Protein AF-A0A8T5DPT0-F1 (afdb_monomer_lite)

Sequence (50 aa):
MIKKVISIMVIVIVIANIALFAFQKINTLLFWLVIVIAAVYAHFIMPKLK

pLDDT: mean 87.99, std 9.59, range [57.12, 96.94]

Radius of gyration: 12.14 Å; chains: 1; bounding box: 32×18×27 Å

Structure (mmCIF, N/CA/C/O backbone):
data_AF-A0A8T5DPT0-F1
#
_entry.id   AF-A0A8T5DPT0-F1
#
loop_
_atom_site.group_PDB
_atom_site.id
_atom_site.type_symbol
_atom_site.label_atom_id
_atom_site.label_alt_id
_atom_site.label_comp_id
_atom_site.label_asym_id
_atom_site.label_entity_id
_atom_site.label_seq_id
_atom_site.pdbx_PDB_ins_code
_atom_site.Cartn_x
_atom_site.Cartn_y
_atom_site.Cartn_z
_atom_site.occupancy
_atom_site.B_iso_or_equiv
_atom_site.auth_seq_id
_atom_site.auth_comp_id
_atom_site.auth_asym_id
_atom_site.auth_atom_id
_atom_site.pdbx_PDB_model_num
ATOM 1 N N . MET A 1 1 ? 17.889 2.875 -8.473 1.00 61.97 1 MET A N 1
ATOM 2 C CA . MET A 1 1 ? 17.394 3.586 -7.270 1.00 61.97 1 MET A CA 1
ATOM 3 C C . MET A 1 1 ? 15.881 3.793 -7.279 1.00 61.97 1 MET A C 1
ATOM 5 O O . MET A 1 1 ? 15.251 3.299 -6.356 1.00 61.97 1 MET A O 1
ATOM 9 N N . ILE A 1 2 ? 15.286 4.402 -8.318 1.00 74.25 2 ILE A N 1
ATOM 10 C CA . ILE A 1 2 ? 13.830 4.683 -8.407 1.00 74.25 2 ILE A CA 1
ATOM 11 C C . ILE A 1 2 ? 12.927 3.484 -8.042 1.00 74.25 2 ILE A C 1
ATOM 13 O O . ILE A 1 2 ? 12.013 3.622 -7.241 1.00 74.25 2 ILE A O 1
ATOM 17 N N . LYS A 1 3 ? 13.226 2.277 -8.548 1.00 76.56 3 LYS A N 1
ATOM 18 C CA . LYS A 1 3 ? 12.390 1.083 -8.308 1.00 76.56 3 LYS A CA 1
ATOM 19 C C . LYS A 1 3 ? 12.356 0.642 -6.835 1.00 76.56 3 LYS A C 1
ATOM 21 O O . LYS A 1 3 ? 11.330 0.163 -6.368 1.00 76.56 3 LYS A O 1
ATOM 26 N N . LYS A 1 4 ? 13.458 0.835 -6.095 1.00 78.06 4 LYS A N 1
ATOM 27 C CA . LYS A 1 4 ? 13.516 0.553 -4.648 1.00 78.06 4 LYS A CA 1
ATOM 28 C C . LYS A 1 4 ? 12.688 1.568 -3.856 1.00 78.06 4 LYS A C 1
ATOM 30 O O . LYS A 1 4 ? 11.980 1.176 -2.942 1.00 78.06 4 LYS A O 1
ATOM 35 N N . VAL A 1 5 ? 12.733 2.844 -4.242 1.00 85.94 5 VAL A N 1
ATOM 36 C CA . VAL A 1 5 ? 11.938 3.907 -3.602 1.00 85.94 5 VAL A CA 1
ATOM 37 C C . VAL A 1 5 ? 10.442 3.659 -3.794 1.00 85.94 5 VAL A C 1
ATOM 39 O O . VAL A 1 5 ? 9.691 3.720 -2.828 1.00 85.94 5 VAL A O 1
ATOM 42 N N . ILE A 1 6 ? 10.023 3.295 -5.010 1.00 84.31 6 ILE A N 1
ATOM 43 C CA . ILE A 1 6 ? 8.626 2.942 -5.310 1.00 84.31 6 ILE A CA 1
ATOM 44 C C . ILE A 1 6 ? 8.169 1.752 -4.457 1.00 84.31 6 ILE A C 1
ATOM 46 O O . ILE A 1 6 ? 7.099 1.797 -3.861 1.00 84.31 6 ILE A O 1
ATOM 50 N N . SER A 1 7 ? 8.998 0.710 -4.341 1.00 83.50 7 SER A N 1
ATOM 51 C CA . SER A 1 7 ? 8.693 -0.446 -3.493 1.00 83.50 7 SER A CA 1
ATOM 52 C C . SER A 1 7 ? 8.505 -0.059 -2.021 1.00 83.50 7 SER A C 1
ATOM 54 O O . SER A 1 7 ? 7.537 -0.493 -1.401 1.00 83.50 7 SER A O 1
ATOM 56 N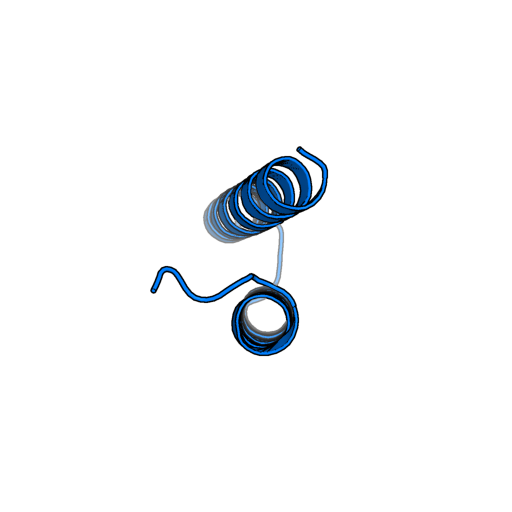 N . ILE A 1 8 ? 9.376 0.798 -1.480 1.00 89.00 8 ILE A N 1
ATOM 57 C CA . ILE A 1 8 ? 9.254 1.286 -0.100 1.00 89.00 8 ILE A CA 1
ATOM 58 C C . ILE A 1 8 ? 7.971 2.108 0.068 1.00 89.00 8 ILE A C 1
ATOM 60 O O . ILE A 1 8 ? 7.251 1.903 1.041 1.00 89.00 8 ILE A O 1
ATOM 64 N N . MET A 1 9 ? 7.635 2.984 -0.884 1.00 89.38 9 MET A N 1
ATOM 65 C CA . MET A 1 9 ? 6.390 3.757 -0.822 1.00 89.38 9 MET A CA 1
ATOM 66 C C . MET A 1 9 ? 5.148 2.864 -0.794 1.00 89.38 9 MET A C 1
ATOM 68 O O . MET A 1 9 ? 4.254 3.103 0.013 1.00 89.38 9 MET A O 1
ATOM 72 N N . VAL A 1 10 ? 5.093 1.820 -1.627 1.00 89.19 10 VAL A N 1
ATOM 73 C CA . VAL A 1 10 ? 3.959 0.879 -1.636 1.00 89.19 10 VAL A CA 1
ATOM 74 C C . VAL A 1 10 ? 3.819 0.188 -0.278 1.00 89.19 10 VAL A C 1
ATOM 76 O O . VAL A 1 10 ? 2.711 0.098 0.247 1.00 89.19 10 VAL A O 1
ATOM 79 N N . ILE A 1 11 ? 4.932 -0.228 0.334 1.00 90.38 11 ILE A N 1
ATOM 80 C CA . ILE A 1 11 ? 4.928 -0.829 1.676 1.00 90.38 11 ILE A CA 1
ATOM 81 C C . ILE A 1 11 ? 4.386 0.163 2.712 1.00 90.38 11 ILE A C 1
ATOM 83 O O . ILE A 1 11 ? 3.511 -0.192 3.499 1.00 90.38 11 ILE A O 1
ATOM 87 N N . VAL A 1 12 ? 4.854 1.414 2.690 1.00 94.75 12 VAL A N 1
ATOM 88 C CA . VAL A 1 12 ? 4.396 2.460 3.619 1.00 94.75 12 VAL A CA 1
ATOM 89 C C . VAL A 1 12 ? 2.895 2.726 3.467 1.00 94.75 12 VAL A C 1
ATOM 91 O O . VAL A 1 12 ? 2.195 2.821 4.473 1.00 94.75 12 VAL A O 1
ATOM 94 N N . ILE A 1 13 ? 2.380 2.784 2.235 1.00 93.38 13 ILE A N 1
ATOM 95 C CA . ILE A 1 13 ? 0.945 2.967 1.961 1.00 93.38 13 ILE A CA 1
ATOM 96 C C . ILE A 1 13 ? 0.126 1.805 2.531 1.00 93.38 13 ILE A C 1
ATOM 98 O O . ILE A 1 13 ? -0.896 2.034 3.176 1.00 93.38 13 ILE A O 1
ATOM 102 N N . VAL A 1 14 ? 0.575 0.562 2.333 1.00 93.88 14 VAL A N 1
ATOM 103 C CA . VAL A 1 14 ? -0.115 -0.623 2.866 1.00 93.88 14 VAL A CA 1
ATOM 104 C C . VAL A 1 14 ? -0.121 -0.612 4.395 1.00 93.88 14 VAL A C 1
ATOM 106 O O . VAL A 1 14 ? -1.169 -0.839 4.998 1.00 93.88 14 VAL A O 1
ATOM 109 N N . ILE A 1 15 ? 1.008 -0.287 5.032 1.00 95.81 15 ILE A N 1
ATOM 110 C CA . ILE A 1 15 ? 1.100 -0.184 6.497 1.00 95.81 15 ILE A CA 1
ATOM 111 C C . ILE A 1 15 ? 0.161 0.908 7.026 1.00 95.81 15 ILE A C 1
ATOM 113 O O . ILE A 1 15 ? -0.583 0.668 7.978 1.00 95.81 15 ILE A O 1
ATOM 117 N N . ALA A 1 16 ? 0.139 2.083 6.394 1.00 95.56 16 ALA A N 1
ATOM 118 C CA . ALA A 1 16 ? -0.772 3.162 6.769 1.00 95.56 16 ALA A CA 1
ATOM 119 C C . ALA A 1 16 ? -2.246 2.752 6.610 1.00 95.56 16 ALA A C 1
ATOM 121 O O . ALA A 1 16 ? -3.059 3.036 7.488 1.00 95.56 16 ALA A O 1
ATOM 122 N N . ASN A 1 17 ? -2.591 2.032 5.537 1.00 94.69 17 ASN A N 1
ATOM 123 C CA . ASN A 1 17 ? -3.943 1.517 5.313 1.00 94.69 17 ASN A CA 1
ATOM 124 C C . ASN A 1 17 ? -4.368 0.523 6.409 1.00 94.69 17 ASN A C 1
ATOM 126 O O . ASN A 1 17 ? -5.490 0.597 6.907 1.0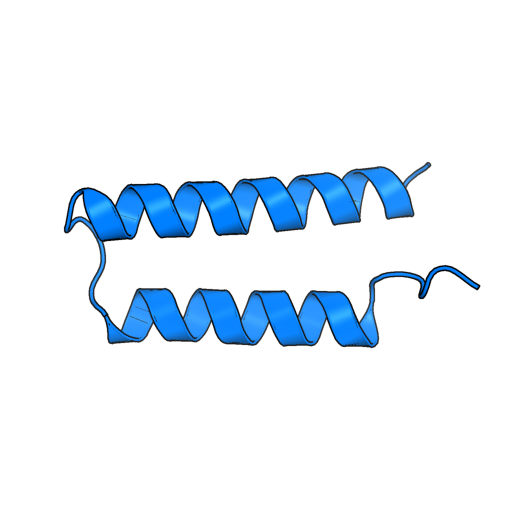0 94.69 17 ASN A O 1
ATOM 130 N N . ILE A 1 18 ? -3.462 -0.360 6.842 1.00 94.38 18 ILE A N 1
ATOM 131 C CA . ILE A 1 18 ? -3.707 -1.279 7.965 1.00 94.38 18 ILE A CA 1
ATOM 132 C C . ILE A 1 18 ? -3.930 -0.500 9.265 1.00 94.38 18 ILE A C 1
ATOM 134 O O . ILE A 1 18 ? -4.884 -0.786 9.986 1.00 94.38 18 ILE A O 1
ATOM 138 N N . ALA A 1 19 ? -3.099 0.506 9.550 1.00 96.31 19 ALA A N 1
ATOM 139 C CA . ALA A 1 19 ? -3.259 1.337 10.741 1.00 96.31 19 ALA A CA 1
ATOM 140 C C . ALA A 1 19 ? -4.612 2.069 10.737 1.0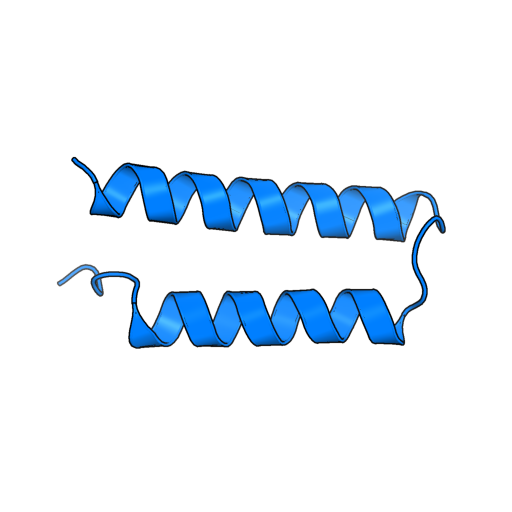0 96.31 19 ALA A C 1
ATOM 142 O O . ALA A 1 19 ? -5.350 2.013 11.718 1.00 96.31 19 ALA A O 1
ATOM 143 N N . LEU A 1 20 ? -4.984 2.697 9.619 1.00 95.44 20 LEU A N 1
ATOM 144 C CA . LEU A 1 20 ? -6.270 3.385 9.470 1.00 95.44 20 LEU A CA 1
ATOM 145 C C . LEU A 1 20 ? -7.464 2.439 9.652 1.00 95.44 20 LEU A C 1
ATOM 147 O O . LEU A 1 20 ? -8.463 2.830 10.261 1.00 95.44 20 LEU A O 1
ATOM 151 N N . PHE A 1 21 ? -7.361 1.202 9.159 1.00 94.25 21 PHE A N 1
ATOM 152 C CA . PHE A 1 21 ? -8.390 0.183 9.360 1.00 94.25 21 PHE A CA 1
ATOM 153 C C . PHE A 1 21 ? -8.482 -0.252 10.826 1.00 94.25 21 PHE A C 1
ATOM 155 O O . PHE A 1 21 ? -9.581 -0.330 11.371 1.00 94.25 21 PHE A O 1
ATOM 162 N N . ALA A 1 22 ? -7.343 -0.455 11.493 1.00 94.94 22 ALA A N 1
ATOM 163 C CA . ALA A 1 22 ? -7.288 -0.815 12.910 1.00 94.94 22 ALA A CA 1
ATOM 164 C C . ALA A 1 22 ? -7.899 0.268 13.816 1.00 94.94 22 ALA A C 1
ATOM 166 O O . ALA A 1 22 ? -8.591 -0.051 14.780 1.00 94.94 22 ALA A O 1
ATOM 167 N N . PHE A 1 23 ? -7.718 1.547 13.472 1.00 96.94 23 PHE A N 1
ATOM 168 C CA . PHE A 1 23 ? -8.372 2.670 14.153 1.00 96.94 23 PHE A CA 1
ATOM 169 C C . PHE A 1 23 ? -9.837 2.884 13.741 1.00 96.94 23 PHE A C 1
ATOM 171 O O . PHE A 1 23 ? -10.435 3.885 14.136 1.00 96.94 23 PHE A O 1
ATOM 178 N N . GLN A 1 24 ? -10.413 1.988 12.930 1.00 92.88 24 GLN A N 1
ATOM 179 C CA . GLN A 1 24 ? -11.780 2.084 12.405 1.00 92.88 24 GLN A CA 1
ATOM 180 C C . GLN A 1 24 ? -12.058 3.408 11.668 1.00 92.88 24 GLN A C 1
ATOM 182 O O . GLN A 1 24 ? -13.194 3.869 11.585 1.00 92.88 24 GLN A O 1
ATOM 187 N N . LYS A 1 25 ? -11.014 4.047 11.121 1.00 94.81 25 LYS A N 1
ATOM 188 C CA . LYS A 1 25 ? -11.128 5.304 10.362 1.00 94.81 25 LYS A CA 1
ATOM 189 C C . LYS A 1 25 ? -11.528 5.077 8.905 1.00 94.81 25 LYS A C 1
ATOM 191 O O . LYS A 1 25 ? -11.901 6.032 8.231 1.00 94.81 25 LYS A O 1
ATOM 196 N N . ILE A 1 26 ? -11.442 3.838 8.421 1.00 95.31 26 ILE A N 1
ATOM 197 C CA . ILE A 1 26 ? -11.825 3.447 7.062 1.00 95.31 26 ILE A CA 1
ATOM 198 C C . ILE A 1 26 ? -12.733 2.218 7.084 1.00 95.31 26 ILE A C 1
ATOM 200 O O . ILE A 1 26 ? -12.582 1.324 7.914 1.00 95.31 26 ILE A O 1
ATOM 204 N N . ASN A 1 27 ? -13.660 2.167 6.129 1.00 93.50 27 ASN A N 1
ATOM 205 C CA . ASN A 1 27 ? -14.576 1.044 5.962 1.00 93.50 27 ASN A CA 1
ATOM 206 C C . ASN A 1 27 ? -13.867 -0.169 5.350 1.00 93.50 27 ASN A C 1
ATOM 208 O O . ASN A 1 27 ? -12.951 -0.028 4.536 1.00 93.50 27 ASN A O 1
ATOM 212 N N . THR A 1 28 ? -14.374 -1.362 5.660 1.00 93.06 28 THR A N 1
ATOM 213 C CA . THR A 1 28 ? -13.863 -2.651 5.167 1.00 93.06 28 THR A CA 1
ATOM 214 C C . THR A 1 28 ? -13.707 -2.682 3.649 1.00 93.06 28 THR A C 1
ATOM 216 O O . THR A 1 28 ? -12.695 -3.151 3.137 1.00 93.06 28 THR A O 1
ATOM 219 N N . LEU A 1 29 ? -14.671 -2.121 2.914 1.00 94.00 29 LEU A N 1
ATOM 220 C CA . LEU A 1 29 ? -14.643 -2.092 1.451 1.00 94.00 29 LEU A CA 1
ATOM 221 C C . LEU A 1 29 ? -13.482 -1.241 0.913 1.00 94.00 29 LEU A C 1
ATOM 223 O O . LEU A 1 29 ? -12.804 -1.647 -0.027 1.00 94.00 29 LEU A O 1
ATOM 227 N N . LEU A 1 30 ? -13.205 -0.099 1.549 1.00 92.25 30 LEU A N 1
ATOM 228 C CA . LEU A 1 30 ? -12.125 0.808 1.156 1.00 92.25 30 LEU A CA 1
ATOM 229 C C . LEU A 1 30 ? -10.754 0.206 1.491 1.00 92.25 30 LEU A C 1
ATOM 231 O O . LEU A 1 30 ? -9.849 0.255 0.661 1.00 92.25 30 LEU A O 1
ATOM 235 N N . PHE A 1 31 ? -10.633 -0.447 2.651 1.00 93.94 31 PHE A N 1
ATOM 236 C CA . PHE A 1 31 ? -9.430 -1.189 3.029 1.00 93.94 31 PHE A CA 1
ATOM 237 C C . PHE A 1 31 ? -9.062 -2.244 1.977 1.00 93.94 31 PHE A C 1
ATOM 239 O O . PHE A 1 31 ? -7.934 -2.242 1.476 1.00 93.94 31 PHE A O 1
ATOM 246 N N . TRP A 1 32 ? -10.017 -3.101 1.59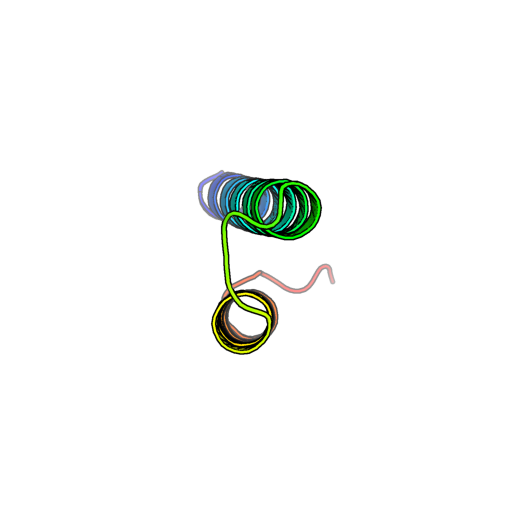9 1.00 95.25 32 TRP A N 1
ATOM 247 C CA . TRP A 1 32 ? -9.784 -4.155 0.609 1.00 95.25 32 TRP A CA 1
ATOM 248 C C . TRP A 1 32 ? -9.461 -3.600 -0.774 1.00 95.25 32 TRP A C 1
ATOM 250 O O . TRP A 1 32 ? -8.572 -4.122 -1.443 1.00 95.25 32 TRP A O 1
ATOM 260 N N . LEU A 1 33 ? -10.124 -2.521 -1.189 1.00 95.38 33 LEU A N 1
ATOM 261 C CA . LEU A 1 33 ? -9.875 -1.887 -2.481 1.00 95.38 33 LEU A CA 1
ATOM 262 C C . LEU A 1 33 ? -8.427 -1.374 -2.575 1.00 95.38 33 LEU A C 1
ATOM 264 O O . LEU A 1 33 ? -7.739 -1.650 -3.558 1.00 95.38 33 LEU A O 1
ATOM 268 N N . VAL A 1 34 ? -7.924 -0.719 -1.523 1.00 93.88 34 VAL A N 1
ATOM 269 C CA . VAL A 1 34 ? -6.525 -0.261 -1.453 1.00 93.88 34 VAL A CA 1
ATOM 270 C C . VAL A 1 34 ? -5.546 -1.439 -1.477 1.00 93.88 34 VAL A C 1
ATOM 272 O O . VAL A 1 34 ? -4.550 -1.383 -2.199 1.00 93.88 34 VAL A O 1
ATOM 275 N N . ILE A 1 35 ? -5.834 -2.525 -0.750 1.00 94.12 35 ILE A N 1
ATOM 276 C CA . ILE A 1 35 ? -5.001 -3.740 -0.750 1.00 94.12 35 ILE A CA 1
ATOM 277 C C . ILE A 1 35 ? -4.930 -4.366 -2.149 1.00 94.12 35 ILE A C 1
ATOM 279 O O . ILE A 1 35 ? -3.839 -4.694 -2.616 1.00 94.12 35 ILE A O 1
ATOM 283 N N . VAL A 1 36 ? -6.065 -4.500 -2.840 1.00 95.06 36 VAL A N 1
ATOM 284 C CA . VAL A 1 36 ? -6.118 -5.079 -4.191 1.00 95.06 36 VAL A CA 1
ATOM 285 C C . VAL A 1 36 ? -5.337 -4.217 -5.181 1.00 95.06 36 VAL A C 1
ATOM 287 O O . VAL A 1 36 ? -4.519 -4.748 -5.932 1.00 95.06 36 VAL A O 1
ATOM 2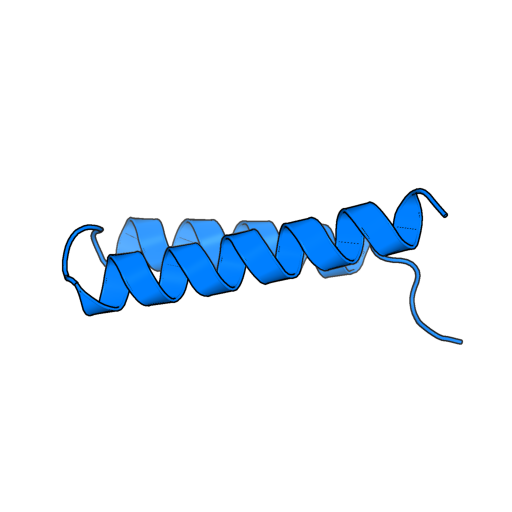90 N N . ILE A 1 37 ? -5.511 -2.892 -5.151 1.00 92.94 37 ILE A N 1
ATOM 291 C CA . ILE A 1 37 ? -4.747 -1.977 -6.013 1.00 92.94 37 ILE A CA 1
ATOM 292 C C . ILE A 1 37 ? -3.245 -2.086 -5.729 1.00 92.94 37 ILE A C 1
ATOM 294 O O . ILE A 1 37 ? -2.451 -2.184 -6.666 1.00 92.94 37 ILE A O 1
ATOM 298 N N . ALA A 1 38 ? -2.844 -2.109 -4.456 1.00 90.81 38 ALA A N 1
ATOM 299 C CA . ALA A 1 38 ? -1.441 -2.241 -4.075 1.00 90.81 38 ALA A CA 1
ATOM 300 C C . ALA A 1 38 ? -0.842 -3.578 -4.543 1.00 90.81 38 ALA A C 1
ATOM 302 O O . ALA A 1 38 ? 0.286 -3.603 -5.036 1.00 90.81 38 ALA A O 1
ATOM 303 N N . ALA A 1 39 ? -1.600 -4.675 -4.456 1.00 90.25 39 ALA A N 1
ATOM 304 C CA . ALA A 1 39 ? -1.177 -5.993 -4.923 1.00 90.25 39 ALA A CA 1
ATOM 305 C C . ALA A 1 39 ? -1.020 -6.046 -6.452 1.00 90.25 39 ALA A C 1
ATOM 307 O O . ALA A 1 39 ? -0.011 -6.547 -6.953 1.00 90.25 39 ALA A O 1
ATOM 308 N N . VAL A 1 40 ? -1.976 -5.481 -7.196 1.00 92.12 40 VAL A N 1
ATOM 309 C CA . VAL A 1 40 ? -1.899 -5.355 -8.662 1.00 92.12 40 VAL A CA 1
ATOM 310 C C . VAL A 1 40 ? -0.673 -4.528 -9.050 1.00 92.12 40 VAL A C 1
ATOM 312 O O . VAL A 1 40 ? 0.141 -4.964 -9.865 1.00 92.12 40 VAL A O 1
ATOM 315 N N . TYR A 1 41 ? -0.483 -3.373 -8.415 1.00 89.19 41 TYR A N 1
ATOM 316 C CA . TYR A 1 41 ? 0.674 -2.515 -8.655 1.00 89.19 41 TYR A CA 1
ATOM 317 C C . TYR A 1 41 ? 1.990 -3.254 -8.370 1.00 89.19 41 TYR A C 1
ATOM 319 O O . TYR A 1 41 ? 2.909 -3.233 -9.192 1.00 89.19 41 TYR A O 1
ATOM 327 N N . ALA A 1 42 ? 2.074 -3.969 -7.246 1.00 87.88 42 ALA A N 1
ATOM 328 C CA . ALA A 1 42 ? 3.254 -4.748 -6.893 1.00 87.88 42 ALA A CA 1
ATOM 329 C C . ALA A 1 42 ? 3.534 -5.873 -7.904 1.00 87.88 42 ALA A C 1
ATOM 331 O O . ALA A 1 42 ? 4.690 -6.127 -8.227 1.00 87.88 42 ALA A O 1
ATOM 332 N N . HIS A 1 43 ? 2.501 -6.515 -8.452 1.00 86.31 43 HIS A N 1
ATOM 333 C CA . HIS A 1 43 ? 2.674 -7.601 -9.416 1.00 86.31 43 HIS A CA 1
ATOM 334 C C . HIS A 1 43 ? 3.174 -7.129 -10.789 1.00 86.31 43 HIS A C 1
ATOM 336 O O . HIS A 1 43 ? 4.035 -7.779 -11.386 1.00 86.31 43 HIS A O 1
ATOM 342 N N . PHE A 1 44 ? 2.636 -6.016 -11.298 1.00 84.81 44 PHE A N 1
ATOM 343 C CA . PHE A 1 44 ? 2.941 -5.540 -12.653 1.00 84.81 44 PHE A CA 1
ATOM 344 C C . PHE A 1 44 ? 4.147 -4.599 -12.717 1.00 84.81 44 PHE A C 1
ATOM 346 O O . PHE A 1 44 ? 4.883 -4.618 -13.703 1.00 84.81 44 PHE A O 1
ATOM 353 N N . ILE A 1 45 ? 4.353 -3.764 -11.696 1.00 79.25 45 ILE A N 1
ATOM 354 C CA . ILE A 1 45 ? 5.329 -2.664 -11.754 1.00 79.25 45 ILE A CA 1
ATOM 355 C C . ILE A 1 45 ? 6.586 -2.974 -10.943 1.00 79.25 45 ILE A C 1
ATOM 357 O O . ILE A 1 45 ? 7.681 -2.509 -11.285 1.00 79.25 45 ILE A O 1
ATOM 361 N N . MET A 1 46 ? 6.469 -3.772 -9.881 1.00 75.38 46 MET A N 1
ATOM 362 C CA . MET A 1 46 ? 7.623 -4.089 -9.053 1.00 75.38 46 MET A CA 1
ATOM 363 C C . MET A 1 46 ? 8.520 -5.100 -9.784 1.00 75.38 46 MET A C 1
ATOM 365 O O . MET A 1 46 ? 8.044 -6.136 -10.250 1.00 75.38 46 MET A O 1
ATOM 369 N N . PRO A 1 47 ? 9.828 -4.817 -9.930 1.00 70.44 47 PRO A N 1
ATOM 370 C CA . PRO A 1 47 ? 10.739 -5.755 -10.566 1.00 70.44 47 PRO A CA 1
ATOM 371 C C . PRO A 1 47 ? 10.784 -7.034 -9.726 1.00 70.44 47 PRO A C 1
ATOM 373 O O . PRO A 1 47 ? 11.190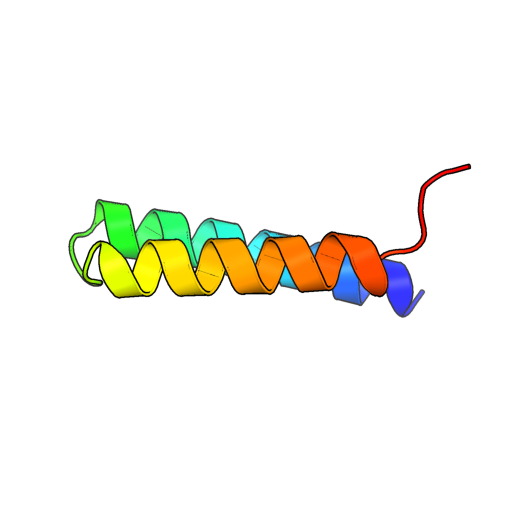 -6.993 -8.565 1.00 70.44 47 PRO A O 1
ATOM 376 N N . LYS A 1 48 ? 10.360 -8.157 -10.313 1.00 70.81 48 LYS A N 1
ATOM 377 C CA . LYS A 1 48 ? 10.482 -9.480 -9.692 1.00 70.81 48 LYS A CA 1
ATOM 378 C C . LYS A 1 48 ? 11.955 -9.691 -9.337 1.00 70.81 48 LYS A C 1
ATOM 380 O O . LYS A 1 48 ? 12.817 -9.505 -10.200 1.00 70.81 48 LYS A O 1
ATOM 385 N N . LEU A 1 49 ? 12.245 -10.005 -8.073 1.00 65.94 49 LEU A N 1
ATOM 386 C CA . LEU A 1 49 ? 13.578 -10.468 -7.699 1.00 65.94 49 LEU A CA 1
ATOM 387 C C . LEU A 1 49 ? 13.828 -11.750 -8.507 1.00 65.94 49 LEU A C 1
ATOM 389 O O . LEU A 1 49 ? 13.066 -12.704 -8.372 1.00 65.94 49 LEU A O 1
ATOM 393 N N . LYS A 1 50 ? 14.796 -11.694 -9.431 1.00 57.12 50 LYS A N 1
ATOM 394 C CA . LYS A 1 50 ? 15.344 -12.885 -10.087 1.00 57.12 50 LYS A CA 1
ATOM 395 C C . LYS A 1 50 ? 16.082 -13.730 -9.062 1.00 57.12 50 LYS A C 1
ATOM 397 O O . LYS A 1 50 ? 16.717 -13.111 -8.178 1.00 57.12 50 LYS A O 1
#

Secondary structure (DSSP, 8-state):
-HHHHHHHHHHHHHHHHHHHHHTT-S-HHHHHHHHHHHHHHHHHHSPP--

Foldseek 3Di:
DVLVVVVVVLVVQLVVLVVCVVVVVDDPVVSVVSVVVSVVCCVPPRPPDD